Protein AF-A0A7V3NZN4-F1 (afdb_monomer)

Sequence (126 aa):
MALWDMIKKGAEEGLEALKEGVSVFMAEAEKQSKIIKKKVELAAVQNNVRRVFTRLGSIIYDLHGRGSQDIWSEEEVKNLINQIDGYKRRVREIEEEIEAIKKEEKGPAAPPSISSSEPPPPQNPG

Radius of gyration: 29.83 Å; Cα contacts (8 Å, |Δi|>4): 39; chains: 1; bounding box: 68×29×91 Å

Nearest PDB structures (foldseek):
  5xg2-assembly1_A  TM=4.882E-01  e=1.226E+00  Pyrococcus yayanosii CH1

Solvent-accessible surface area (backbone atoms only — not comparable to full-atom values): 7404 Å² total; per-residue (Å²): 120,70,70,64,55,52,54,51,50,54,53,52,52,51,50,50,54,48,53,52,53,50,51,54,51,50,53,53,52,53,50,51,50,54,46,50,54,48,51,54,50,43,52,53,47,53,52,49,42,53,53,45,52,53,50,47,50,51,50,54,51,53,40,53,76,72,64,56,89,60,67,76,75,37,64,67,52,47,51,44,52,52,50,43,53,51,42,53,51,51,47,51,52,48,51,50,52,47,50,48,68,63,57,76,59,87,62,82,80,80,78,78,80,81,75,78,83,75,78,79,79,84,82,76,84,129

Secondary structure (DSSP, 8-state):
-HHHHHHHHHHHHHHHHHHHHHHHHHHHHHHHHHHHHHHHHHHHHHHHHHHHHHHHHHHHHHHHHTT-S-TTT-HHHHHHHHHHHHHHHHHHHHHHHHHHHHHTT-SS---------PPPPP----

Structure (mmCIF, N/CA/C/O backbone):
data_AF-A0A7V3NZN4-F1
#
_entry.id   AF-A0A7V3NZN4-F1
#
loop_
_atom_site.group_PDB
_atom_site.id
_atom_site.type_symbol
_atom_site.label_atom_id
_atom_site.label_alt_id
_atom_site.label_comp_id
_atom_site.label_asym_id
_atom_site.label_entity_id
_atom_site.label_seq_id
_atom_site.pdbx_PDB_ins_code
_atom_site.Cartn_x
_atom_site.Cartn_y
_atom_site.Cartn_z
_atom_site.occupancy
_atom_site.B_iso_or_equiv
_atom_site.auth_seq_id
_atom_site.auth_comp_id
_atom_site.auth_asym_id
_atom_site.auth_atom_id
_atom_site.pdbx_PDB_model_num
ATOM 1 N N .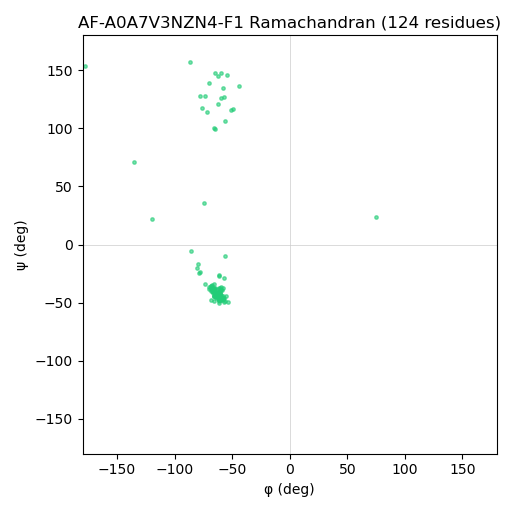 MET A 1 1 ? 41.372 -6.783 -49.112 1.00 60.03 1 MET A N 1
ATOM 2 C CA . MET A 1 1 ? 40.839 -7.537 -47.953 1.00 60.03 1 MET A CA 1
ATOM 3 C C . MET A 1 1 ? 39.995 -6.681 -46.996 1.00 60.03 1 MET A C 1
ATOM 5 O O . MET A 1 1 ? 39.161 -7.250 -46.319 1.00 60.03 1 MET A O 1
ATOM 9 N N . ALA A 1 2 ? 40.088 -5.342 -47.005 1.00 81.19 2 ALA A N 1
ATOM 10 C CA . ALA A 1 2 ? 39.430 -4.463 -46.023 1.00 81.19 2 ALA A CA 1
ATOM 11 C C . ALA A 1 2 ? 37.880 -4.495 -45.945 1.00 81.19 2 ALA A C 1
ATOM 13 O O . ALA A 1 2 ? 37.329 -4.223 -44.885 1.00 81.19 2 ALA A O 1
ATOM 14 N N . LEU A 1 3 ? 37.160 -4.832 -47.025 1.00 81.94 3 LEU A N 1
ATOM 15 C CA . LEU A 1 3 ? 35.685 -4.786 -47.037 1.00 81.94 3 LEU A CA 1
ATOM 16 C C . LEU A 1 3 ? 35.037 -5.874 -46.161 1.00 81.94 3 LEU A C 1
ATOM 18 O O . LEU A 1 3 ? 34.019 -5.630 -45.520 1.00 81.94 3 LEU A O 1
ATOM 22 N N . TRP A 1 4 ? 35.626 -7.072 -46.119 1.00 88.12 4 TRP A N 1
ATOM 23 C CA . TRP A 1 4 ? 35.078 -8.190 -45.344 1.00 88.12 4 TRP A CA 1
ATOM 24 C C . TRP A 1 4 ? 35.287 -8.005 -43.839 1.00 88.12 4 TRP A C 1
ATOM 26 O O . TRP A 1 4 ? 34.410 -8.338 -43.044 1.00 88.12 4 TRP A O 1
ATOM 36 N N . ASP A 1 5 ? 36.408 -7.394 -43.458 1.00 89.19 5 ASP A N 1
ATOM 37 C CA . ASP A 1 5 ? 36.705 -7.067 -42.063 1.00 89.19 5 ASP A CA 1
ATOM 38 C C . ASP A 1 5 ? 35.767 -5.974 -41.530 1.00 89.19 5 ASP A C 1
ATOM 40 O O . ASP A 1 5 ? 35.311 -6.059 -40.394 1.00 89.19 5 ASP A O 1
ATOM 44 N N . MET A 1 6 ? 35.389 -4.995 -42.364 1.00 83.00 6 MET A N 1
ATOM 45 C CA . MET A 1 6 ? 34.387 -3.982 -42.000 1.00 83.00 6 MET A CA 1
ATOM 46 C C . MET A 1 6 ? 32.997 -4.587 -41.764 1.00 83.00 6 MET A C 1
ATOM 48 O O . MET A 1 6 ? 32.317 -4.194 -40.819 1.00 83.00 6 MET A O 1
ATOM 52 N N . ILE A 1 7 ? 32.581 -5.560 -42.585 1.00 87.56 7 ILE A N 1
ATOM 53 C CA . ILE A 1 7 ? 31.290 -6.251 -42.419 1.00 87.56 7 ILE A CA 1
ATOM 54 C C . ILE A 1 7 ? 31.273 -7.072 -41.125 1.00 87.56 7 ILE A C 1
ATOM 56 O O . ILE A 1 7 ? 30.298 -7.009 -40.378 1.00 87.56 7 ILE A O 1
ATOM 60 N N . LYS A 1 8 ? 32.353 -7.808 -40.825 1.00 91.62 8 LYS A N 1
ATOM 61 C CA . LYS A 1 8 ? 32.474 -8.553 -39.561 1.00 91.62 8 LYS A CA 1
ATOM 62 C C . LYS A 1 8 ? 32.429 -7.629 -38.352 1.00 91.62 8 LYS A C 1
ATOM 64 O O . LYS A 1 8 ? 31.662 -7.884 -37.433 1.00 91.62 8 LYS A O 1
ATOM 69 N N . LYS A 1 9 ? 33.188 -6.534 -38.400 1.00 92.06 9 LYS A N 1
ATOM 70 C CA . LYS A 1 9 ? 33.232 -5.550 -37.320 1.00 92.06 9 LYS A CA 1
ATOM 71 C C . LYS A 1 9 ? 31.854 -4.932 -37.054 1.00 92.06 9 LYS A C 1
ATOM 73 O O . LYS A 1 9 ? 31.427 -4.887 -35.909 1.00 92.06 9 LYS A O 1
ATOM 78 N N . GLY A 1 10 ? 31.116 -4.551 -38.100 1.00 89.50 10 GLY A N 1
ATOM 79 C CA . GLY A 1 10 ? 29.755 -4.023 -37.946 1.00 89.50 10 GLY A CA 1
ATOM 80 C C . GLY A 1 10 ? 28.752 -5.049 -37.400 1.00 89.50 10 GLY A C 1
ATOM 81 O O . GLY A 1 10 ? 27.857 -4.691 -36.638 1.00 89.50 10 GLY A O 1
ATOM 82 N N . ALA A 1 11 ? 28.902 -6.332 -37.747 1.00 92.06 11 ALA A N 1
ATOM 83 C CA . ALA A 1 11 ? 28.071 -7.403 -37.196 1.00 92.06 11 ALA A CA 1
ATOM 84 C C . ALA A 1 11 ? 28.379 -7.685 -35.713 1.00 92.06 11 ALA A C 1
ATOM 86 O O . ALA A 1 11 ? 27.457 -7.939 -34.940 1.00 92.06 11 ALA A O 1
ATOM 87 N N . GLU A 1 12 ? 29.652 -7.623 -35.314 1.00 91.38 12 GLU A N 1
ATOM 88 C CA . GLU A 1 12 ? 30.085 -7.756 -33.917 1.00 91.38 12 GLU A CA 1
ATOM 89 C C . GLU A 1 12 ? 29.575 -6.587 -33.066 1.00 91.38 12 GLU A C 1
ATOM 91 O O . GLU A 1 12 ? 28.916 -6.820 -32.053 1.00 91.38 12 GLU A O 1
ATOM 96 N N . GLU A 1 13 ? 29.761 -5.349 -33.531 1.00 90.62 13 GLU A N 1
ATOM 97 C CA . GLU A 1 13 ? 29.253 -4.140 -32.868 1.00 90.62 13 GLU A CA 1
ATOM 98 C C . GLU A 1 13 ? 27.717 -4.152 -32.759 1.00 90.62 13 GLU A C 1
ATOM 100 O O . GLU A 1 13 ? 27.160 -3.835 -31.709 1.00 90.62 13 GLU A O 1
ATOM 105 N N . GLY A 1 14 ? 27.011 -4.582 -33.813 1.00 88.44 14 GLY A N 1
ATOM 106 C CA . GLY A 1 14 ? 25.551 -4.710 -33.795 1.00 88.44 14 GLY A CA 1
ATOM 107 C C . GLY A 1 14 ? 25.046 -5.789 -32.830 1.00 88.44 14 GLY A C 1
ATOM 108 O O . GLY A 1 14 ? 24.030 -5.596 -32.160 1.00 88.44 14 GLY A O 1
ATOM 109 N N . LEU A 1 15 ? 25.756 -6.917 -32.722 1.00 92.44 15 LEU A N 1
ATOM 110 C CA . LEU A 1 15 ? 25.438 -7.972 -31.759 1.00 92.44 15 LEU A CA 1
ATOM 111 C C . LEU A 1 15 ? 25.690 -7.512 -30.317 1.00 92.44 15 LEU A C 1
ATOM 113 O O . LEU A 1 15 ? 24.928 -7.873 -29.420 1.00 92.44 15 LEU A O 1
ATOM 117 N N . GLU A 1 16 ? 26.750 -6.744 -30.087 1.00 91.25 16 GLU A N 1
ATOM 118 C CA . GLU A 1 16 ? 27.092 -6.205 -28.772 1.00 91.25 16 GLU A CA 1
ATOM 119 C C . GLU A 1 16 ? 26.073 -5.154 -28.320 1.00 91.25 16 GLU A C 1
ATOM 121 O O . GLU A 1 16 ? 25.483 -5.306 -27.251 1.00 91.25 16 GLU A O 1
ATOM 126 N N . ALA A 1 17 ? 25.722 -4.204 -29.192 1.00 89.88 17 ALA A N 1
ATOM 127 C CA . ALA A 1 17 ? 24.659 -3.234 -28.933 1.00 89.88 17 ALA A CA 1
ATOM 128 C C . ALA A 1 17 ? 23.300 -3.906 -28.657 1.00 89.88 17 ALA A C 1
ATOM 130 O O . ALA A 1 17 ? 22.542 -3.471 -27.789 1.00 89.88 17 ALA A O 1
ATOM 131 N N . LEU A 1 18 ? 22.985 -5.003 -29.358 1.00 92.44 18 LEU A N 1
ATOM 132 C CA . LEU A 1 18 ? 21.775 -5.782 -29.090 1.00 92.44 18 LEU A CA 1
ATOM 133 C C . LEU A 1 18 ? 21.816 -6.440 -27.704 1.00 92.44 18 LEU A C 1
ATOM 135 O O . LEU A 1 18 ? 20.820 -6.402 -26.984 1.00 92.44 18 LEU A O 1
ATOM 139 N N . LYS A 1 19 ? 22.948 -7.042 -27.315 1.00 90.06 19 LYS A N 1
ATOM 140 C CA . LYS A 1 19 ? 23.115 -7.658 -25.987 1.00 90.06 19 LYS A CA 1
ATOM 141 C C . LYS A 1 19 ? 22.970 -6.628 -24.870 1.00 90.06 19 LYS A C 1
ATOM 143 O O . LYS A 1 19 ? 22.292 -6.910 -23.883 1.00 90.06 19 LYS A O 1
ATOM 148 N N . GLU A 1 20 ? 23.560 -5.450 -25.040 1.00 86.94 20 GLU A N 1
ATOM 149 C CA . GLU A 1 20 ? 23.412 -4.327 -24.111 1.00 86.94 20 GLU A CA 1
ATOM 150 C C . GLU A 1 20 ? 21.962 -3.832 -24.046 1.00 86.94 20 GLU A C 1
ATOM 152 O O . GLU A 1 20 ? 21.408 -3.654 -22.965 1.00 86.94 20 GLU A O 1
ATOM 157 N N . GLY A 1 21 ? 21.288 -3.687 -25.190 1.00 86.75 21 GLY A N 1
ATOM 158 C CA . GLY A 1 21 ? 19.875 -3.303 -25.219 1.00 86.75 21 GLY A CA 1
ATOM 159 C C . GLY A 1 21 ? 18.971 -4.310 -24.499 1.00 86.75 21 GLY A C 1
ATOM 160 O O . GLY A 1 21 ? 18.068 -3.923 -23.754 1.00 86.75 21 GLY A O 1
ATOM 161 N N . VAL A 1 22 ? 19.235 -5.610 -24.668 1.00 89.75 22 VAL A N 1
ATOM 162 C CA . VAL A 1 22 ? 18.501 -6.680 -23.977 1.00 89.75 22 VAL A CA 1
ATOM 163 C C . VAL A 1 22 ? 18.757 -6.651 -22.470 1.00 89.75 22 VAL A C 1
ATOM 165 O O . VAL A 1 22 ? 17.809 -6.821 -21.703 1.00 89.75 22 VAL A O 1
ATOM 168 N N . SER A 1 23 ? 19.995 -6.417 -22.023 1.00 84.56 23 SER A N 1
ATOM 169 C CA . SER A 1 23 ? 20.311 -6.371 -20.589 1.00 84.56 23 SER A CA 1
ATOM 170 C C . SER A 1 23 ? 19.650 -5.178 -19.895 1.00 84.56 23 SER A C 1
ATOM 172 O O . SER A 1 23 ? 19.050 -5.352 -18.833 1.00 84.56 23 SER A O 1
ATOM 174 N N . VAL A 1 24 ? 19.659 -4.000 -20.527 1.00 86.81 24 VAL A N 1
ATOM 175 C CA . VAL A 1 24 ? 18.951 -2.805 -20.040 1.00 86.81 24 VAL A CA 1
ATOM 176 C C . VAL A 1 24 ? 17.445 -3.057 -19.962 1.00 86.81 24 VAL A C 1
ATOM 178 O O . VAL A 1 24 ? 16.820 -2.764 -18.943 1.00 86.81 24 VAL A O 1
ATOM 181 N N . PHE A 1 25 ? 16.853 -3.662 -20.997 1.00 88.94 25 PHE A N 1
ATOM 182 C CA . PHE A 1 25 ? 15.431 -4.011 -20.984 1.00 88.94 25 PHE A CA 1
ATOM 183 C C . PHE A 1 25 ? 15.080 -4.990 -19.855 1.00 88.94 25 PHE A C 1
ATOM 185 O O . PHE A 1 25 ? 14.073 -4.808 -19.171 1.00 88.94 25 PHE A O 1
ATOM 192 N N . MET A 1 26 ? 15.900 -6.024 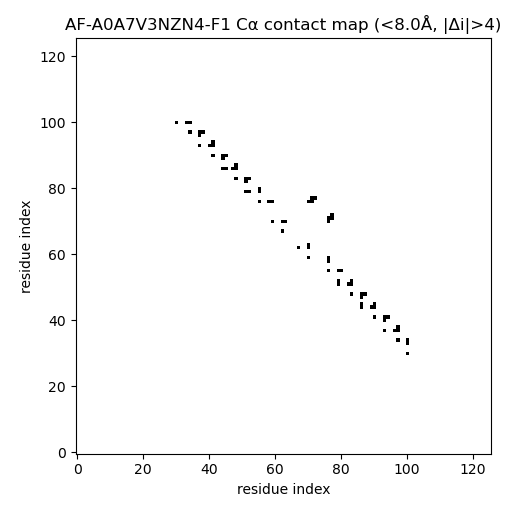-19.640 1.00 88.38 26 MET A N 1
ATOM 193 C CA . MET A 1 26 ? 15.687 -6.981 -18.550 1.00 88.38 26 MET A CA 1
ATOM 194 C C . MET A 1 26 ? 15.770 -6.308 -17.176 1.00 88.38 26 MET A C 1
ATOM 196 O O . MET A 1 26 ? 14.928 -6.590 -16.323 1.00 88.38 26 MET A O 1
ATOM 200 N N . ALA A 1 27 ? 16.730 -5.401 -16.976 1.00 85.62 27 ALA A N 1
ATOM 201 C CA . ALA A 1 27 ? 16.869 -4.645 -15.733 1.00 85.62 27 ALA A CA 1
ATOM 202 C C . ALA A 1 27 ? 15.631 -3.770 -15.456 1.00 85.62 27 ALA A C 1
ATOM 204 O O . ALA A 1 27 ? 15.060 -3.832 -14.362 1.00 85.62 27 ALA A O 1
ATOM 205 N N . GLU A 1 28 ? 15.146 -3.039 -16.465 1.00 87.81 28 GLU A N 1
ATOM 206 C CA . GLU A 1 28 ? 13.925 -2.230 -16.350 1.00 87.81 28 GLU A CA 1
ATOM 207 C C . GLU A 1 28 ? 12.692 -3.111 -16.083 1.00 87.81 28 GLU A C 1
ATOM 209 O O . GLU A 1 28 ? 11.866 -2.804 -15.221 1.00 87.81 28 GLU A O 1
ATOM 214 N N . ALA A 1 29 ? 12.571 -4.257 -16.759 1.00 89.31 29 ALA A N 1
ATOM 215 C CA . ALA A 1 29 ? 11.472 -5.195 -16.537 1.00 89.31 29 ALA A CA 1
ATOM 216 C C . ALA A 1 29 ? 11.477 -5.770 -15.108 1.00 89.31 29 ALA A C 1
ATOM 218 O O . ALA A 1 29 ? 10.421 -5.871 -14.472 1.00 89.31 29 ALA A O 1
ATOM 219 N N . GLU A 1 30 ? 12.650 -6.117 -14.569 1.00 88.56 30 GLU A N 1
ATOM 220 C CA . GLU A 1 30 ? 12.789 -6.576 -13.185 1.00 88.56 30 GLU A CA 1
ATOM 221 C C . GLU A 1 30 ? 12.371 -5.481 -12.193 1.00 88.56 30 GLU A C 1
ATOM 223 O O . GLU A 1 30 ? 11.623 -5.741 -11.242 1.00 88.56 30 GLU A O 1
ATOM 228 N N . LYS A 1 31 ? 12.785 -4.235 -12.441 1.00 88.56 31 LYS A N 1
ATOM 229 C CA . LYS A 1 31 ? 12.400 -3.071 -11.639 1.00 88.56 31 LYS A CA 1
ATOM 230 C C . LYS A 1 31 ? 10.892 -2.837 -11.662 1.00 88.56 31 LYS A C 1
ATOM 232 O O . LYS A 1 31 ? 10.266 -2.744 -10.601 1.00 88.56 31 LYS A O 1
ATOM 237 N N . GLN A 1 32 ? 10.282 -2.805 -12.845 1.00 90.44 32 GLN A N 1
ATOM 238 C CA . GLN A 1 32 ? 8.831 -2.667 -12.984 1.00 90.44 32 GLN A CA 1
ATOM 239 C C . GLN A 1 32 ? 8.094 -3.808 -12.276 1.00 90.44 32 GLN A C 1
ATOM 241 O O . GLN A 1 32 ? 7.102 -3.567 -11.586 1.00 90.44 32 GLN A O 1
ATOM 246 N N . SER A 1 33 ? 8.616 -5.037 -12.344 1.00 93.81 33 SER A N 1
ATOM 247 C CA . SER A 1 33 ? 8.076 -6.176 -11.595 1.00 93.81 33 SER A CA 1
ATOM 248 C C . SER A 1 33 ? 8.083 -5.928 -10.081 1.00 93.81 33 SER A C 1
ATOM 250 O O . SER A 1 33 ? 7.064 -6.140 -9.416 1.00 93.81 33 SER A O 1
ATOM 252 N N . LYS A 1 34 ? 9.195 -5.426 -9.520 1.00 94.25 34 LYS A N 1
ATOM 253 C CA . LYS A 1 34 ? 9.301 -5.068 -8.091 1.00 94.25 34 LYS A CA 1
ATOM 254 C C . LYS A 1 34 ? 8.288 -3.985 -7.705 1.00 94.25 34 LYS A C 1
ATOM 256 O O . LYS A 1 34 ? 7.582 -4.142 -6.708 1.00 94.25 34 LYS A O 1
ATOM 261 N N . ILE A 1 35 ? 8.146 -2.938 -8.522 1.00 94.31 35 ILE A N 1
ATOM 262 C CA . ILE A 1 35 ? 7.169 -1.859 -8.295 1.00 94.31 35 ILE A CA 1
ATOM 263 C C . ILE A 1 35 ? 5.736 -2.401 -8.321 1.00 94.31 35 ILE A C 1
ATOM 265 O O . ILE A 1 35 ? 4.937 -2.062 -7.449 1.00 94.31 35 ILE A O 1
ATOM 269 N N . ILE A 1 36 ? 5.390 -3.250 -9.291 1.00 96.06 36 ILE A N 1
ATOM 270 C CA . ILE A 1 36 ? 4.048 -3.838 -9.396 1.00 96.06 36 ILE A CA 1
ATOM 271 C C . ILE A 1 36 ? 3.737 -4.690 -8.165 1.00 96.06 36 ILE A C 1
ATOM 273 O O . ILE A 1 36 ? 2.671 -4.523 -7.573 1.00 96.06 36 ILE A O 1
ATOM 277 N N . LYS A 1 37 ? 4.672 -5.542 -7.724 1.00 96.00 37 LYS A N 1
ATOM 278 C CA . LYS A 1 37 ? 4.510 -6.334 -6.493 1.00 96.00 37 LYS A CA 1
ATOM 279 C C . LYS A 1 37 ? 4.215 -5.438 -5.288 1.00 96.00 37 LYS A C 1
ATOM 281 O O . LYS A 1 37 ? 3.282 -5.715 -4.538 1.00 96.00 37 LYS A O 1
ATOM 286 N N . LYS A 1 38 ? 4.940 -4.324 -5.148 1.00 96.44 38 LYS A N 1
ATOM 287 C CA . LYS A 1 38 ? 4.717 -3.347 -4.073 1.00 96.44 38 LYS A CA 1
ATOM 288 C C . LYS A 1 38 ? 3.385 -2.611 -4.195 1.00 96.44 38 LYS A C 1
ATOM 290 O O . LYS A 1 38 ? 2.709 -2.411 -3.194 1.00 96.44 38 LYS A O 1
ATOM 295 N N . LYS A 1 39 ? 2.937 -2.277 -5.407 1.00 95.38 39 LYS A N 1
ATOM 296 C CA . LYS A 1 39 ? 1.600 -1.701 -5.634 1.00 95.38 39 LYS A CA 1
ATOM 297 C C . LYS A 1 39 ? 0.472 -2.670 -5.277 1.00 95.38 39 LYS A C 1
ATOM 299 O O . LYS A 1 39 ? -0.546 -2.242 -4.742 1.00 95.38 39 LYS A O 1
ATOM 304 N N . VAL A 1 40 ? 0.646 -3.962 -5.555 1.00 97.62 40 VAL A N 1
ATOM 305 C CA . VAL A 1 40 ? -0.311 -4.998 -5.137 1.00 97.62 40 VAL A CA 1
ATOM 306 C C . VAL A 1 40 ? -0.353 -5.097 -3.612 1.00 97.62 40 VAL A C 1
ATOM 308 O O . VAL A 1 40 ? -1.439 -5.112 -3.032 1.00 97.62 40 VAL A O 1
ATOM 311 N N . GLU A 1 41 ? 0.809 -5.095 -2.955 1.00 96.38 41 GLU A N 1
ATOM 312 C CA . GLU A 1 41 ? 0.909 -5.057 -1.492 1.00 96.38 41 GLU A CA 1
ATOM 313 C C . GLU A 1 41 ? 0.199 -3.821 -0.912 1.00 96.38 41 GLU A C 1
ATOM 315 O O . GLU A 1 41 ? -0.636 -3.943 -0.014 1.00 96.38 41 GLU A O 1
ATOM 320 N N . LEU A 1 42 ? 0.450 -2.641 -1.487 1.00 97.06 42 LEU A N 1
ATOM 321 C CA . LEU A 1 42 ? -0.198 -1.384 -1.114 1.00 97.06 42 LEU A CA 1
ATOM 322 C C . LEU A 1 42 ? -1.725 -1.481 -1.213 1.00 97.06 42 LEU A C 1
ATOM 324 O O . LEU A 1 42 ? -2.428 -1.130 -0.264 1.00 97.06 42 LEU A O 1
ATOM 328 N N . ALA A 1 43 ? -2.245 -1.998 -2.329 1.00 95.81 43 ALA A N 1
ATOM 329 C CA . ALA A 1 43 ? -3.681 -2.173 -2.530 1.00 95.81 43 ALA A CA 1
ATOM 330 C C . ALA A 1 43 ? -4.298 -3.120 -1.485 1.00 95.81 43 ALA A C 1
ATOM 332 O O . ALA A 1 43 ? -5.387 -2.856 -0.967 1.00 95.81 43 ALA A O 1
ATOM 333 N N . ALA A 1 44 ? -3.592 -4.196 -1.122 1.00 97.31 44 ALA A N 1
ATOM 334 C CA . ALA A 1 44 ? -4.036 -5.117 -0.081 1.00 97.31 44 ALA A CA 1
ATOM 335 C C . ALA A 1 44 ? -4.118 -4.430 1.294 1.00 97.31 44 ALA A C 1
ATOM 337 O O . ALA A 1 44 ? -5.132 -4.559 1.987 1.00 97.31 44 ALA A O 1
ATOM 338 N N . VAL A 1 45 ? -3.099 -3.648 1.672 1.00 95.88 45 VAL A N 1
ATOM 339 C CA . VAL A 1 45 ? -3.092 -2.889 2.935 1.00 95.88 45 VAL A CA 1
ATOM 340 C C . VAL A 1 45 ? -4.193 -1.827 2.943 1.00 95.88 45 VAL A C 1
ATOM 342 O O . VAL A 1 45 ? -4.940 -1.730 3.915 1.00 95.88 45 VAL A O 1
ATOM 345 N N . GLN A 1 46 ? -4.375 -1.081 1.853 1.00 93.69 46 GLN A N 1
ATOM 346 C CA . GLN A 1 46 ? -5.455 -0.096 1.728 1.00 93.69 46 GLN A CA 1
ATOM 347 C C . GLN A 1 46 ? -6.845 -0.737 1.850 1.00 93.69 46 GLN A C 1
ATOM 349 O O . GLN A 1 46 ? -7.745 -0.171 2.477 1.00 93.69 46 GLN A O 1
ATOM 354 N N . ASN A 1 47 ? -7.031 -1.944 1.310 1.00 96.00 47 ASN A N 1
ATOM 355 C CA . ASN A 1 47 ? -8.276 -2.685 1.486 1.00 96.00 47 ASN A CA 1
ATOM 356 C C . ASN A 1 47 ? -8.485 -3.129 2.946 1.00 96.00 47 ASN A C 1
ATOM 358 O O . ASN A 1 47 ? -9.612 -3.122 3.442 1.00 96.00 47 ASN A O 1
ATOM 362 N N . ASN A 1 48 ? -7.414 -3.476 3.665 1.00 94.88 48 ASN A N 1
ATOM 363 C CA . ASN A 1 48 ? -7.489 -3.762 5.101 1.00 94.88 48 ASN A CA 1
ATOM 364 C C . ASN A 1 48 ? -7.889 -2.522 5.905 1.00 94.88 48 ASN A C 1
ATOM 366 O O . ASN A 1 48 ? -8.799 -2.615 6.725 1.00 94.88 48 ASN A O 1
ATOM 370 N N . VAL A 1 49 ? -7.306 -1.354 5.609 1.00 94.25 49 VAL A N 1
ATOM 371 C CA . VAL A 1 49 ? -7.708 -0.071 6.215 1.00 94.25 49 VAL A CA 1
ATOM 372 C C . VAL A 1 49 ? -9.208 0.158 6.040 1.00 94.25 49 VAL A C 1
ATOM 374 O O . VAL A 1 49 ? -9.909 0.417 7.016 1.00 94.25 49 VAL A O 1
ATOM 377 N N . ARG A 1 50 ? -9.719 0.000 4.811 1.00 94.06 50 ARG A N 1
ATOM 378 C CA . ARG A 1 50 ? -11.150 0.158 4.513 1.00 94.06 50 ARG A CA 1
ATOM 379 C C . ARG A 1 50 ? -12.011 -0.793 5.347 1.00 94.06 50 ARG A C 1
ATOM 381 O O . ARG A 1 50 ? -12.976 -0.344 5.955 1.00 94.06 50 ARG A O 1
ATOM 388 N N . ARG A 1 51 ? -11.642 -2.077 5.423 1.00 96.62 51 ARG A N 1
ATOM 389 C CA . ARG A 1 51 ? -12.364 -3.081 6.225 1.00 96.62 51 ARG A CA 1
ATOM 390 C C . ARG A 1 51 ? -12.392 -2.733 7.713 1.00 96.62 51 ARG A C 1
ATOM 392 O O . ARG A 1 51 ? -13.450 -2.833 8.331 1.00 96.62 51 ARG A O 1
ATOM 399 N N . VAL A 1 52 ? -11.265 -2.302 8.280 1.00 96.19 52 VAL A N 1
ATOM 400 C CA . VAL A 1 52 ? -11.195 -1.919 9.698 1.00 96.19 52 VAL A CA 1
ATOM 401 C C . VAL A 1 52 ? -12.014 -0.660 9.973 1.00 96.19 52 VAL A C 1
ATOM 403 O O . VAL A 1 52 ? -12.739 -0.633 10.961 1.00 96.19 52 VAL A O 1
ATOM 406 N N . PHE A 1 53 ? -11.999 0.338 9.082 1.00 96.19 53 PHE A N 1
ATOM 407 C CA . PHE A 1 53 ? -12.875 1.508 9.209 1.00 96.19 53 PHE A CA 1
ATOM 408 C C . PHE A 1 53 ? -14.360 1.145 9.155 1.00 96.19 53 PHE A C 1
ATOM 410 O O . PHE A 1 53 ? -15.133 1.652 9.964 1.00 96.19 53 PHE A O 1
ATOM 417 N N . THR A 1 54 ? -14.767 0.255 8.243 1.00 97.38 54 THR A N 1
ATOM 418 C CA . THR A 1 54 ? -16.154 -0.229 8.189 1.00 97.38 54 THR A CA 1
ATOM 419 C C . THR A 1 54 ? -16.547 -0.914 9.496 1.00 97.38 54 THR A C 1
ATOM 421 O O . THR A 1 54 ? -17.612 -0.625 10.039 1.00 97.38 54 THR A O 1
ATOM 424 N N . ARG A 1 55 ? -15.676 -1.773 10.040 1.00 96.19 55 ARG A N 1
ATOM 425 C CA . ARG A 1 55 ? -15.922 -2.447 11.321 1.00 96.19 55 ARG A CA 1
ATOM 426 C C . ARG A 1 55 ? -16.002 -1.457 12.483 1.00 96.19 55 ARG A C 1
ATOM 428 O O . ARG A 1 55 ? -16.937 -1.534 13.271 1.00 96.19 55 ARG A O 1
ATOM 435 N N . LEU A 1 56 ? -15.067 -0.512 12.558 1.00 96.75 56 LEU A N 1
ATOM 436 C CA . LEU A 1 56 ? -15.055 0.540 13.574 1.00 96.75 56 LEU A CA 1
ATOM 437 C C . LEU A 1 56 ? -16.347 1.363 13.534 1.00 96.75 56 LEU A C 1
ATOM 439 O O . LEU A 1 56 ? -16.967 1.568 14.571 1.00 96.75 56 LEU A O 1
ATOM 443 N N . GLY A 1 57 ? -16.784 1.779 12.343 1.00 95.19 57 GLY A N 1
ATOM 444 C CA . GLY A 1 57 ? -18.040 2.508 12.168 1.00 95.19 57 GLY A CA 1
ATOM 445 C C . GLY A 1 57 ? -19.260 1.710 12.634 1.00 95.19 57 GLY A C 1
ATOM 446 O O . GLY A 1 57 ? -20.105 2.263 13.331 1.00 95.19 57 GLY A O 1
ATOM 447 N N . SER A 1 58 ? -19.320 0.411 12.314 1.00 96.12 58 SER A N 1
ATOM 448 C CA . SER A 1 58 ? -20.389 -0.484 12.784 1.00 96.12 58 SER A CA 1
ATOM 449 C C . SER A 1 58 ? -20.434 -0.557 14.310 1.00 96.12 58 SER A C 1
ATOM 451 O O . SER A 1 58 ? -21.492 -0.386 14.900 1.00 96.12 58 SER A O 1
ATOM 453 N N . ILE A 1 59 ? -19.282 -0.753 14.954 1.00 95.31 59 ILE A N 1
ATOM 454 C CA . ILE A 1 59 ? -19.199 -0.879 16.415 1.00 95.31 59 ILE A CA 1
ATOM 455 C C . ILE A 1 59 ? -19.574 0.430 17.104 1.00 95.31 59 ILE A C 1
ATOM 457 O O . ILE A 1 59 ? -20.350 0.420 18.054 1.00 95.31 59 ILE A O 1
ATOM 461 N N . ILE A 1 60 ? -19.072 1.566 16.612 1.00 94.62 60 ILE A N 1
ATOM 462 C CA . ILE A 1 60 ? -19.433 2.881 17.154 1.00 94.62 60 ILE A CA 1
ATOM 463 C C . ILE A 1 60 ? -20.943 3.115 17.027 1.00 94.62 60 ILE A C 1
ATOM 465 O O . ILE A 1 60 ? -21.567 3.590 17.975 1.00 94.62 60 ILE A O 1
ATOM 469 N N . TYR A 1 61 ? -21.536 2.768 15.882 1.00 94.56 61 TYR A N 1
ATOM 470 C CA . TYR A 1 61 ? -22.975 2.904 15.665 1.00 94.56 61 TYR A CA 1
ATOM 471 C C . TYR A 1 61 ? -23.789 2.019 16.622 1.00 94.56 61 TYR A C 1
ATOM 473 O O . TYR A 1 61 ? -24.736 2.502 17.246 1.00 94.56 61 TYR A O 1
ATOM 481 N N . ASP A 1 62 ? -23.384 0.761 16.805 1.00 93.62 62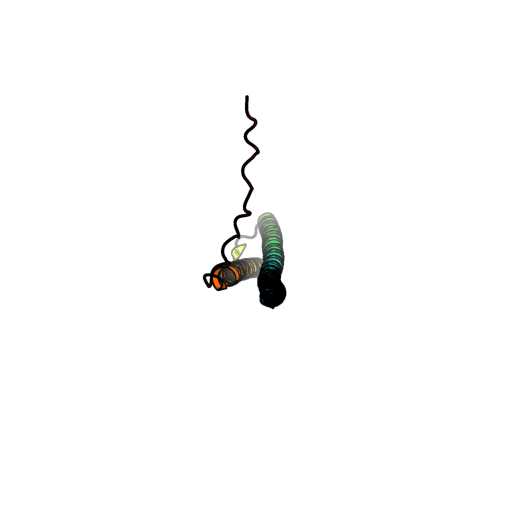 ASP A N 1
ATOM 482 C CA . ASP A 1 62 ? -24.042 -0.177 17.719 1.00 93.62 62 ASP A CA 1
ATOM 483 C C . ASP A 1 62 ? -23.943 0.280 19.182 1.00 93.62 62 ASP A C 1
ATOM 485 O O . ASP A 1 62 ? -24.932 0.234 19.917 1.00 93.62 62 ASP A O 1
ATOM 489 N N . LEU A 1 63 ? -22.768 0.751 19.613 1.00 92.44 63 LEU A N 1
ATOM 490 C CA . LEU A 1 63 ? -22.547 1.272 20.965 1.00 92.44 63 LEU A CA 1
ATOM 491 C C . LEU A 1 63 ? -23.358 2.546 21.220 1.00 92.44 63 LEU A C 1
ATOM 493 O O . LEU A 1 63 ? -23.961 2.692 22.284 1.00 92.44 63 LEU A O 1
ATOM 497 N N . HIS A 1 64 ? -23.432 3.436 20.228 1.00 90.19 64 HIS A N 1
ATOM 498 C CA . HIS A 1 64 ? -24.286 4.618 20.292 1.00 90.19 64 HIS A CA 1
ATOM 499 C C . HIS A 1 64 ? -25.765 4.231 20.445 1.00 90.19 64 HIS A C 1
ATOM 501 O O . HIS A 1 64 ? -26.455 4.771 21.307 1.00 90.19 64 HIS A O 1
ATOM 507 N N . GLY A 1 65 ? -26.250 3.251 19.671 1.00 91.62 65 GLY A N 1
ATOM 508 C CA . GLY A 1 65 ? -27.626 2.748 19.772 1.00 91.62 65 GLY A CA 1
ATOM 509 C C . GLY A 1 65 ? -27.970 2.131 21.134 1.00 91.62 65 GLY A C 1
ATOM 510 O O . GLY A 1 65 ? -29.126 2.161 21.547 1.00 91.62 65 GLY A O 1
ATOM 511 N N . ARG A 1 66 ? -26.971 1.612 21.858 1.00 91.50 66 ARG A N 1
ATOM 512 C CA . ARG A 1 66 ? -27.119 1.060 23.218 1.00 91.50 66 ARG A CA 1
ATOM 513 C C . ARG A 1 66 ? -27.023 2.114 24.325 1.00 91.50 66 ARG A C 1
ATOM 515 O O . ARG A 1 66 ? -27.230 1.777 25.487 1.00 91.50 66 ARG A O 1
ATOM 522 N N . GLY A 1 67 ? -26.719 3.367 23.985 1.00 87.94 67 GLY A N 1
ATOM 523 C CA . GLY A 1 67 ? -26.559 4.450 24.954 1.00 87.94 67 GLY A CA 1
ATOM 524 C C . GLY A 1 67 ? -25.245 4.397 25.739 1.00 87.94 67 GLY A C 1
ATOM 525 O O . GLY A 1 67 ? -25.186 4.938 26.843 1.00 87.94 67 GLY A O 1
ATOM 526 N N . SER A 1 68 ? -24.196 3.756 25.205 1.00 84.81 68 SER A N 1
ATOM 527 C CA . SER A 1 68 ? -22.876 3.748 25.851 1.00 84.81 68 SER A CA 1
ATOM 528 C C . SER A 1 68 ? -22.342 5.173 26.008 1.00 84.81 68 SER A C 1
ATOM 530 O O . SER A 1 68 ? -22.237 5.916 25.034 1.00 84.81 68 SER A O 1
ATOM 532 N N . GLN A 1 69 ? -21.969 5.545 27.236 1.00 80.62 69 GLN A N 1
ATOM 533 C CA . GLN A 1 69 ? -21.462 6.889 27.539 1.00 80.62 69 GLN A CA 1
ATOM 534 C C . GLN A 1 69 ? -19.993 7.092 27.147 1.00 80.62 69 GLN A C 1
ATOM 536 O O . GLN A 1 69 ? -19.598 8.227 26.894 1.00 80.62 69 GLN A O 1
ATOM 541 N N . ASP A 1 70 ? -19.193 6.022 27.068 1.00 88.06 70 ASP A N 1
ATOM 542 C CA . ASP A 1 70 ? -17.757 6.119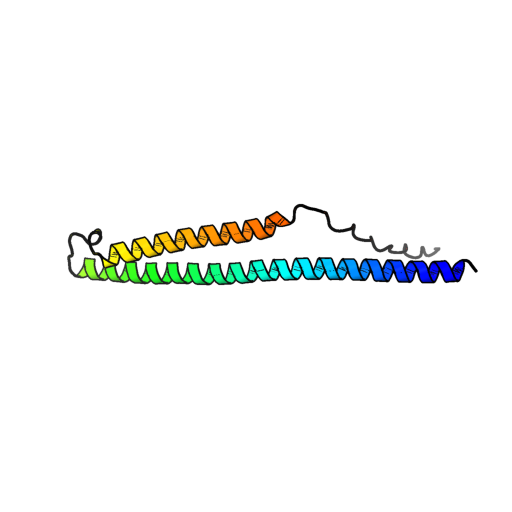 26.786 1.00 88.06 70 ASP A CA 1
ATOM 543 C C . ASP A 1 70 ? -17.285 5.086 25.749 1.00 88.06 70 ASP A C 1
ATOM 545 O O . ASP A 1 70 ? -16.581 4.125 26.037 1.00 88.06 70 ASP A O 1
ATOM 549 N N . ILE A 1 71 ? -17.685 5.313 24.498 1.00 90.75 71 ILE A N 1
ATOM 550 C CA . ILE A 1 71 ? -17.344 4.474 23.334 1.00 90.75 71 ILE A CA 1
ATOM 551 C C . ILE A 1 71 ? -15.823 4.347 23.138 1.00 90.75 71 ILE A C 1
ATOM 553 O O . ILE A 1 71 ? -15.337 3.350 22.609 1.00 90.75 71 ILE A O 1
ATOM 557 N N . TRP A 1 72 ? -15.052 5.354 23.550 1.00 89.94 72 TRP A N 1
ATOM 558 C CA . TRP A 1 72 ? -13.610 5.410 23.314 1.00 89.94 72 TRP A CA 1
ATOM 559 C C . TRP A 1 72 ? -12.804 4.580 24.310 1.00 89.94 72 TRP A C 1
ATOM 561 O O . TRP A 1 72 ? -11.652 4.241 24.021 1.00 89.94 72 TRP A O 1
ATOM 571 N N . SER A 1 73 ? -13.369 4.248 25.476 1.00 90.75 73 SER A N 1
ATOM 572 C CA . SER A 1 73 ? -12.697 3.368 26.431 1.00 90.75 73 SER A CA 1
ATOM 573 C C . SER A 1 73 ? -12.820 1.888 26.078 1.00 90.75 73 SER A C 1
ATOM 575 O O . SER A 1 73 ? -11.972 1.116 26.540 1.00 90.75 73 SER A O 1
ATOM 577 N N . GLU A 1 74 ? -13.763 1.529 25.203 1.00 92.69 74 GLU A N 1
ATOM 578 C CA . GLU A 1 74 ? -13.974 0.167 24.717 1.00 92.69 74 GLU A CA 1
ATOM 579 C C . GLU A 1 74 ? -12.707 -0.406 24.075 1.00 92.69 74 GLU A C 1
ATOM 581 O O . GLU A 1 74 ? -12.092 0.179 23.174 1.00 92.69 74 GLU A O 1
ATOM 586 N N . GLU A 1 75 ? -12.306 -1.586 24.544 1.00 93.56 75 GLU A N 1
ATOM 587 C CA . GLU A 1 75 ? -11.064 -2.232 24.120 1.00 93.56 75 GLU A CA 1
ATOM 588 C C . GLU A 1 75 ? -11.075 -2.559 22.622 1.00 93.56 75 GLU A C 1
ATOM 590 O O . GLU A 1 75 ? -10.073 -2.358 21.931 1.00 93.56 75 GLU A O 1
ATOM 595 N N . GLU A 1 76 ? -12.224 -2.985 22.088 1.00 93.25 76 GLU A N 1
ATOM 596 C CA . GLU A 1 76 ? -12.363 -3.273 20.661 1.00 93.25 76 GLU A CA 1
ATOM 597 C C . GLU A 1 76 ? -12.165 -2.009 19.809 1.00 93.25 76 GLU A C 1
ATOM 599 O O . GLU A 1 76 ? -11.441 -2.047 18.813 1.00 93.25 76 GLU A O 1
ATOM 604 N N . VAL A 1 77 ? -12.723 -0.869 20.232 1.00 95.19 77 VAL A N 1
ATOM 605 C CA . VAL A 1 77 ? -12.554 0.426 19.552 1.00 95.19 77 VAL A CA 1
ATOM 606 C C . VAL A 1 77 ? -11.082 0.837 19.547 1.00 95.19 77 VAL A C 1
ATOM 608 O O . VAL A 1 77 ? -10.530 1.140 18.485 1.00 95.19 77 VAL A O 1
ATOM 611 N N . LYS A 1 78 ? -10.407 0.766 20.701 1.00 96.25 78 LYS A N 1
ATOM 612 C CA . LYS A 1 78 ? -8.965 1.052 20.815 1.00 96.25 78 LYS A CA 1
ATOM 613 C C . LYS A 1 78 ? -8.126 0.149 19.914 1.00 96.25 78 LYS A C 1
ATOM 615 O O . LYS A 1 78 ? -7.226 0.626 19.225 1.00 96.25 78 LYS A O 1
ATOM 620 N N . ASN A 1 79 ? -8.427 -1.148 19.883 1.00 96.75 79 ASN A N 1
ATOM 621 C CA . ASN A 1 79 ? -7.706 -2.104 19.050 1.00 96.75 79 ASN A CA 1
ATOM 622 C C . ASN A 1 79 ? -7.869 -1.796 17.551 1.00 96.75 79 ASN A C 1
ATOM 624 O O . ASN A 1 79 ? -6.893 -1.822 16.803 1.00 96.75 79 ASN A O 1
ATOM 628 N N . LEU A 1 80 ? -9.079 -1.450 17.103 1.00 96.44 80 LEU A N 1
ATOM 629 C CA . LEU A 1 80 ? -9.327 -1.086 15.704 1.00 96.44 80 LEU A CA 1
ATOM 630 C C . LEU A 1 80 ? -8.605 0.209 15.312 1.00 96.44 80 LEU A C 1
ATOM 632 O O . LEU A 1 80 ? -8.044 0.282 14.220 1.00 96.44 80 LEU A O 1
ATOM 636 N N . ILE A 1 81 ? -8.554 1.200 16.207 1.00 95.88 81 ILE A N 1
ATOM 637 C CA . ILE A 1 81 ? -7.772 2.428 15.998 1.00 95.88 81 ILE A CA 1
ATOM 638 C C . ILE A 1 81 ? -6.280 2.094 15.859 1.00 95.88 81 ILE A C 1
ATOM 640 O O . ILE A 1 81 ? -5.649 2.495 14.880 1.00 95.88 81 ILE A O 1
ATOM 644 N N . ASN A 1 82 ? -5.732 1.277 16.763 1.00 96.88 82 ASN A N 1
ATOM 645 C CA . ASN A 1 82 ? -4.332 0.848 16.698 1.00 96.88 82 ASN A CA 1
ATOM 646 C C . ASN A 1 82 ? -4.010 0.098 15.395 1.00 96.88 82 ASN A C 1
ATOM 648 O O . ASN A 1 82 ? -2.947 0.308 14.803 1.00 96.88 82 ASN A O 1
ATOM 652 N N . GLN A 1 83 ? -4.927 -0.747 14.915 1.00 96.81 83 GLN A N 1
ATOM 653 C CA . GLN A 1 83 ? -4.792 -1.425 13.623 1.00 96.81 83 GLN A CA 1
ATOM 654 C C . GLN A 1 83 ? -4.792 -0.435 12.453 1.00 96.81 83 GLN A C 1
ATOM 656 O O . GLN A 1 83 ? -3.947 -0.547 11.565 1.00 96.81 83 GLN A O 1
ATOM 661 N N . ILE A 1 84 ? -5.692 0.556 12.453 1.00 95.50 84 ILE A N 1
ATOM 662 C CA . ILE A 1 84 ? -5.723 1.618 11.433 1.00 95.50 84 ILE A CA 1
ATOM 663 C C . ILE A 1 84 ? -4.388 2.361 11.397 1.00 95.50 84 ILE A C 1
ATOM 665 O O . ILE A 1 84 ? -3.838 2.573 10.316 1.00 95.50 84 ILE A O 1
ATOM 669 N N . ASP A 1 85 ? -3.844 2.730 12.554 1.00 96.06 85 ASP A N 1
ATOM 670 C CA . ASP A 1 85 ? -2.573 3.449 12.631 1.00 96.06 85 ASP A CA 1
ATOM 671 C C . ASP A 1 85 ? -1.392 2.584 12.182 1.00 96.06 85 ASP A C 1
ATOM 673 O O . ASP A 1 85 ? -0.508 3.064 11.467 1.00 96.06 85 ASP A O 1
ATOM 677 N N . GLY A 1 86 ? -1.403 1.293 12.525 1.00 97.19 86 GLY A N 1
ATOM 678 C CA . GLY A 1 86 ? -0.444 0.316 12.015 1.00 97.19 86 GLY A CA 1
ATOM 679 C C . GLY A 1 86 ? -0.482 0.211 10.490 1.00 97.19 86 GLY A C 1
ATOM 680 O O . GLY A 1 86 ? 0.554 0.320 9.834 1.00 97.19 86 GLY A O 1
ATOM 681 N N . TYR A 1 87 ? -1.671 0.088 9.900 1.00 96.69 87 TYR A N 1
ATOM 682 C CA . TYR A 1 87 ? -1.808 0.033 8.448 1.00 96.69 87 TYR A CA 1
ATOM 683 C C . TYR A 1 87 ? -1.438 1.349 7.760 1.00 96.69 87 TYR A C 1
ATOM 685 O O . TYR A 1 87 ? -0.818 1.312 6.703 1.00 96.69 87 TYR A O 1
ATOM 693 N N . LYS A 1 88 ? -1.753 2.511 8.346 1.00 93.69 88 LYS A N 1
ATOM 694 C CA . LYS A 1 88 ? -1.317 3.815 7.815 1.00 93.69 88 LYS A CA 1
ATOM 695 C C . LYS A 1 88 ? 0.204 3.938 7.786 1.00 93.69 88 LYS A C 1
ATOM 697 O O . LYS A 1 88 ? 0.738 4.456 6.808 1.00 93.69 88 LYS A O 1
ATOM 702 N N . ARG A 1 89 ? 0.899 3.458 8.825 1.00 97.06 89 ARG A N 1
ATOM 703 C CA . ARG A 1 89 ? 2.367 3.370 8.816 1.00 97.06 89 ARG A CA 1
ATOM 704 C C . ARG A 1 89 ? 2.846 2.452 7.697 1.00 97.06 89 ARG A C 1
ATOM 706 O O . ARG A 1 89 ? 3.653 2.884 6.884 1.00 97.06 89 ARG A O 1
ATOM 713 N N . ARG A 1 90 ? 2.256 1.259 7.569 1.00 96.56 90 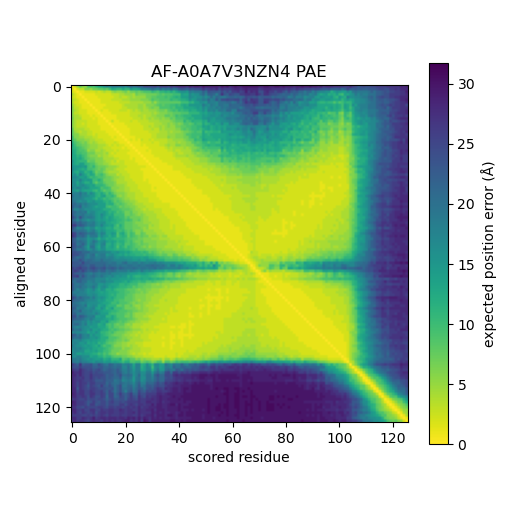ARG A N 1
ATOM 714 C CA . ARG A 1 90 ? 2.634 0.312 6.512 1.00 96.56 90 ARG A CA 1
ATOM 715 C C . ARG A 1 90 ? 2.405 0.857 5.098 1.00 96.56 90 ARG A C 1
ATOM 717 O O . ARG A 1 90 ? 3.214 0.607 4.217 1.00 96.56 90 ARG A O 1
ATOM 724 N N . VAL A 1 91 ? 1.330 1.618 4.875 1.00 95.81 91 VAL A N 1
ATOM 725 C CA . VAL A 1 91 ? 1.086 2.320 3.602 1.00 95.81 91 VAL A CA 1
ATOM 726 C C . VAL A 1 91 ? 2.249 3.252 3.270 1.00 95.81 91 VAL A C 1
ATOM 728 O O . VAL A 1 91 ? 2.783 3.163 2.169 1.00 95.81 91 VAL A O 1
ATOM 731 N N . ARG A 1 92 ? 2.673 4.089 4.227 1.00 96.31 92 ARG A N 1
ATOM 732 C CA . ARG A 1 92 ? 3.791 5.025 4.031 1.00 96.31 92 ARG A CA 1
ATOM 733 C C . ARG A 1 92 ? 5.101 4.298 3.749 1.00 96.31 92 ARG A C 1
ATOM 735 O O . ARG A 1 92 ? 5.797 4.667 2.816 1.00 96.31 92 ARG A O 1
ATOM 742 N N . GLU A 1 93 ? 5.395 3.237 4.498 1.00 97.19 93 GLU A N 1
ATOM 743 C CA . GLU A 1 93 ? 6.585 2.409 4.265 1.00 97.19 93 GLU A CA 1
ATOM 744 C C . GLU A 1 93 ? 6.607 1.845 2.837 1.00 97.19 93 GLU A C 1
ATOM 746 O O . GLU A 1 93 ? 7.614 1.952 2.147 1.00 97.19 93 GLU A O 1
ATOM 751 N N . ILE A 1 94 ? 5.487 1.299 2.348 1.00 95.56 94 ILE A N 1
ATOM 752 C CA . ILE A 1 94 ? 5.415 0.757 0.982 1.00 95.56 94 ILE A CA 1
ATOM 753 C C . ILE A 1 94 ? 5.567 1.870 -0.068 1.00 95.56 94 ILE A C 1
ATOM 755 O O . ILE A 1 94 ? 6.203 1.659 -1.101 1.00 95.56 94 ILE A O 1
ATOM 759 N N . GLU A 1 95 ? 4.999 3.055 0.167 1.00 95.19 95 GLU A N 1
ATOM 760 C CA . GLU A 1 95 ? 5.170 4.215 -0.718 1.00 95.19 95 GLU A CA 1
ATOM 761 C C . GLU A 1 95 ? 6.635 4.676 -0.778 1.00 95.19 95 GLU A C 1
ATOM 763 O O . GLU A 1 95 ? 7.152 4.934 -1.868 1.00 95.19 95 GLU A O 1
ATOM 768 N N . GLU A 1 96 ? 7.324 4.711 0.364 1.00 96.44 96 GLU A N 1
ATOM 769 C CA . GLU A 1 96 ? 8.755 5.016 0.460 1.00 96.44 96 GLU A CA 1
ATOM 770 C C . GLU A 1 96 ? 9.615 3.947 -0.229 1.00 96.44 96 GLU A C 1
ATOM 772 O O . GLU A 1 96 ? 10.525 4.292 -0.983 1.00 96.44 96 GLU A O 1
ATOM 777 N N . GLU A 1 97 ? 9.297 2.661 -0.053 1.00 94.38 97 GLU A N 1
ATOM 778 C CA . GLU A 1 97 ? 9.958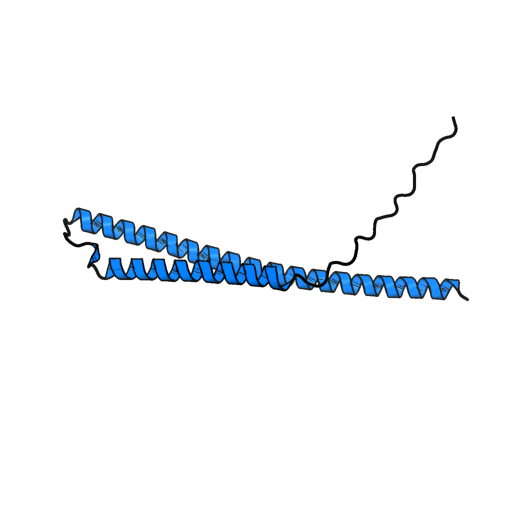 1.546 -0.743 1.00 94.38 97 GLU A CA 1
ATOM 779 C C . GLU A 1 97 ? 9.800 1.660 -2.274 1.00 94.38 97 GLU A C 1
ATOM 781 O O . GLU A 1 97 ? 10.767 1.480 -3.017 1.00 94.38 97 GLU A O 1
ATOM 786 N N . ILE A 1 98 ? 8.605 2.009 -2.772 1.00 93.44 98 ILE A N 1
ATOM 787 C CA . ILE A 1 98 ? 8.368 2.252 -4.207 1.00 93.44 98 ILE A CA 1
ATOM 788 C C . ILE A 1 98 ? 9.210 3.430 -4.706 1.00 93.44 98 ILE A C 1
ATOM 790 O O . ILE A 1 98 ? 9.777 3.366 -5.799 1.00 93.44 98 ILE A O 1
ATOM 794 N N . GLU A 1 99 ? 9.278 4.515 -3.937 1.00 93.19 99 GLU A N 1
ATOM 795 C CA . GLU A 1 99 ? 10.049 5.699 -4.307 1.00 93.19 99 GLU A CA 1
ATOM 796 C C . GLU A 1 99 ? 11.561 5.431 -4.285 1.00 93.19 99 GLU A C 1
ATOM 798 O O . GLU A 1 99 ? 12.282 5.918 -5.157 1.00 93.19 99 GLU A O 1
ATOM 803 N N . ALA A 1 100 ? 12.044 4.605 -3.355 1.00 93.38 100 ALA A N 1
ATOM 804 C CA . ALA A 1 100 ? 13.429 4.148 -3.319 1.00 93.38 100 ALA A CA 1
ATOM 805 C C . ALA A 1 100 ? 13.787 3.346 -4.581 1.00 93.38 100 ALA A C 1
ATOM 807 O O . ALA A 1 100 ? 14.761 3.685 -5.251 1.00 93.38 100 ALA A O 1
ATOM 808 N N . ILE A 1 101 ? 12.944 2.379 -4.978 1.00 89.56 101 ILE A N 1
ATOM 809 C CA . ILE A 1 101 ? 13.139 1.586 -6.209 1.00 89.56 101 ILE A CA 1
ATOM 810 C C . ILE A 1 101 ? 13.170 2.492 -7.450 1.00 89.56 101 ILE A C 1
ATOM 812 O O . ILE A 1 101 ? 13.933 2.260 -8.387 1.00 89.56 101 ILE A O 1
ATOM 816 N N . LYS A 1 102 ? 12.357 3.555 -7.484 1.00 87.75 102 LYS A N 1
ATOM 817 C CA . LYS A 1 102 ? 12.393 4.530 -8.585 1.00 87.75 102 LYS A CA 1
ATOM 818 C C . LYS A 1 102 ? 13.685 5.353 -8.603 1.00 87.75 102 LYS A C 1
ATOM 820 O O . LYS A 1 102 ? 14.193 5.617 -9.691 1.00 87.75 102 LYS A O 1
ATOM 825 N N . LYS A 1 103 ? 14.184 5.772 -7.432 1.00 86.38 103 LYS A N 1
ATOM 826 C CA . LYS A 1 103 ? 15.350 6.663 -7.261 1.00 86.38 103 LYS A CA 1
ATOM 827 C C . LYS A 1 103 ? 16.705 5.987 -7.428 1.00 86.38 103 LYS A C 1
ATOM 829 O O . LYS A 1 103 ? 17.655 6.691 -7.762 1.00 86.38 103 LYS A O 1
ATOM 834 N N . GLU A 1 104 ? 16.788 4.673 -7.238 1.00 78.75 104 GLU A N 1
ATOM 835 C CA . GLU A 1 104 ? 18.012 3.869 -7.408 1.00 78.75 104 GLU A CA 1
ATOM 836 C C . GLU A 1 104 ? 18.648 4.012 -8.8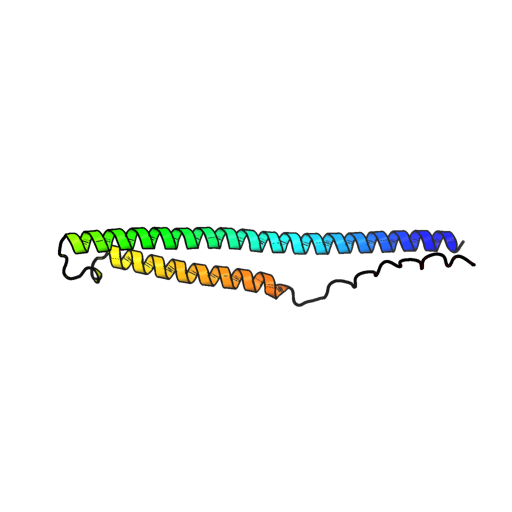12 1.00 78.75 104 GLU A C 1
ATOM 838 O O . GLU A 1 104 ? 19.788 3.625 -9.024 1.00 78.75 104 GLU A O 1
ATOM 843 N N . GLU A 1 105 ? 17.958 4.657 -9.758 1.00 60.66 105 GLU A N 1
ATOM 844 C CA . GLU A 1 105 ? 18.316 4.700 -11.176 1.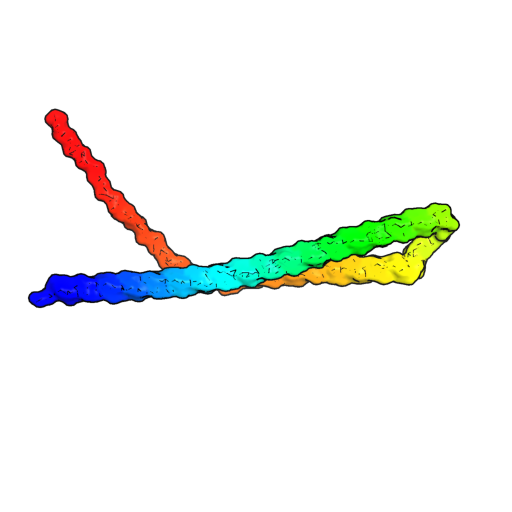00 60.66 105 GLU A CA 1
ATOM 845 C C . GLU A 1 105 ? 18.584 6.107 -11.750 1.00 60.66 105 GLU A C 1
ATOM 847 O O . GLU A 1 105 ? 18.555 6.312 -12.961 1.00 60.66 105 GLU A O 1
ATOM 852 N N . LYS A 1 106 ? 18.912 7.117 -10.932 1.00 53.00 106 LYS A N 1
ATOM 853 C CA . LYS A 1 106 ? 19.493 8.373 -11.467 1.00 53.00 106 LYS A CA 1
ATOM 854 C C . LYS A 1 106 ? 20.973 8.229 -11.898 1.00 53.00 106 LYS A C 1
ATOM 856 O O . LYS A 1 106 ? 21.744 9.177 -11.772 1.00 53.00 106 LYS A O 1
ATOM 861 N N . GLY A 1 107 ? 21.370 7.082 -12.451 1.00 38.62 107 GLY A N 1
ATOM 862 C CA . GLY A 1 107 ? 22.645 6.911 -13.154 1.00 38.62 107 GLY A CA 1
ATOM 863 C C . GLY A 1 107 ? 22.840 5.509 -13.754 1.00 38.62 107 GLY A C 1
ATOM 864 O O . GLY A 1 107 ? 22.312 4.558 -13.186 1.00 38.62 107 GLY A O 1
ATOM 865 N N . PRO A 1 108 ? 23.638 5.349 -14.834 1.00 44.75 108 PRO A N 1
ATOM 866 C CA . PRO A 1 108 ? 23.934 6.277 -15.925 1.00 44.75 108 PRO A CA 1
ATOM 867 C C . PRO A 1 108 ? 22.894 6.178 -17.059 1.00 44.75 108 PRO A C 1
ATOM 869 O O . PRO A 1 108 ? 22.186 5.189 -17.215 1.00 44.75 108 PRO A O 1
ATOM 872 N N . ALA A 1 109 ? 22.807 7.263 -17.824 1.00 47.88 109 ALA A N 1
ATOM 873 C CA . ALA A 1 109 ? 21.825 7.529 -18.864 1.00 47.88 109 ALA A CA 1
ATOM 874 C C . ALA A 1 109 ? 21.718 6.440 -19.942 1.00 47.88 109 ALA A C 1
ATOM 876 O O . ALA A 1 109 ? 22.713 5.860 -20.373 1.00 47.88 109 ALA A O 1
ATOM 877 N N . ALA A 1 110 ? 20.488 6.269 -20.428 1.00 47.00 110 ALA A N 1
ATOM 878 C CA . ALA A 1 110 ? 20.175 5.591 -21.674 1.00 47.00 110 ALA A CA 1
ATOM 879 C C . ALA A 1 110 ? 21.141 6.020 -22.803 1.00 47.00 110 ALA A C 1
ATOM 881 O O . ALA A 1 110 ? 21.407 7.221 -22.940 1.00 47.00 110 ALA A O 1
ATOM 882 N N . PRO A 1 111 ? 21.653 5.085 -23.626 1.00 51.44 111 PRO A N 1
ATOM 883 C CA . PRO A 1 111 ? 22.398 5.453 -24.819 1.00 51.44 111 PRO A CA 1
ATOM 884 C C . PRO A 1 111 ? 21.512 6.290 -25.762 1.00 51.44 111 PRO A C 1
ATOM 886 O O . PRO A 1 111 ? 20.288 6.111 -25.789 1.00 51.44 111 PRO A O 1
ATOM 889 N N . PRO A 1 112 ? 22.109 7.236 -26.510 1.00 46.06 112 PRO A N 1
ATOM 890 C CA . PRO A 1 112 ? 21.377 8.155 -27.371 1.00 46.06 112 PRO A CA 1
ATOM 891 C C . PRO A 1 112 ? 20.554 7.375 -28.397 1.00 46.06 112 PRO A C 1
ATOM 893 O O . PRO A 1 112 ? 21.048 6.441 -29.029 1.00 46.06 112 PRO A O 1
ATOM 896 N N . SER A 1 113 ? 19.296 7.782 -28.574 1.00 40.47 113 SER A N 1
ATOM 897 C CA . SER A 1 113 ? 18.462 7.343 -29.684 1.00 40.47 113 SER A CA 1
ATOM 898 C C . SER A 1 113 ? 19.228 7.548 -30.988 1.00 40.47 113 SER A C 1
ATOM 900 O O . SER A 1 113 ? 19.563 8.670 -31.369 1.00 40.47 113 SER A O 1
ATOM 902 N N . ILE A 1 114 ? 19.530 6.448 -31.673 1.00 40.78 114 ILE A N 1
ATOM 903 C CA . ILE A 1 114 ? 20.059 6.492 -33.030 1.00 40.78 114 ILE A CA 1
ATOM 904 C C . ILE A 1 114 ? 18.934 7.072 -33.890 1.00 40.78 114 ILE A C 1
ATOM 906 O O . ILE A 1 114 ? 17.956 6.397 -34.201 1.00 40.78 114 ILE A O 1
ATOM 910 N N . SER A 1 115 ? 19.043 8.367 -34.185 1.00 40.12 115 SER A N 1
ATOM 911 C CA . SER A 1 115 ? 18.191 9.089 -35.121 1.00 40.12 115 SER A CA 1
ATOM 912 C C . SER A 1 115 ? 18.265 8.387 -36.471 1.00 40.12 115 SER A C 1
ATOM 914 O O . SER A 1 115 ? 19.277 8.475 -37.164 1.00 40.12 115 SER A O 1
ATOM 916 N N . SER A 1 116 ? 17.194 7.682 -36.827 1.00 42.97 116 SER A N 1
ATOM 917 C CA . SER A 1 116 ? 16.983 7.109 -38.149 1.00 42.97 116 SER A CA 1
ATOM 918 C C . SER A 1 116 ? 17.231 8.182 -39.206 1.00 42.97 116 SER A C 1
ATOM 920 O O . SER A 1 116 ? 16.542 9.200 -39.248 1.00 42.97 116 SER A O 1
ATOM 922 N N . SER A 1 117 ? 18.241 7.972 -40.042 1.00 44.00 117 SER A N 1
ATOM 923 C CA . SER A 1 117 ? 18.473 8.760 -41.244 1.00 44.00 117 SER A CA 1
ATOM 924 C C . SER A 1 117 ? 17.315 8.525 -42.213 1.00 44.00 117 SER A C 1
ATOM 926 O O . SER A 1 117 ? 17.276 7.502 -42.897 1.00 44.00 117 SER A O 1
ATOM 928 N N . GLU A 1 118 ? 16.362 9.446 -42.258 1.00 37.81 118 GLU A N 1
ATOM 929 C CA . GLU A 1 118 ? 15.389 9.527 -43.343 1.00 37.81 118 GLU A CA 1
ATOM 930 C C . GLU A 1 118 ? 16.097 10.136 -44.571 1.00 37.81 118 GLU A C 1
ATOM 932 O O . GLU A 1 118 ? 16.620 11.252 -44.477 1.00 37.81 118 GLU A O 1
ATOM 937 N N . PRO A 1 119 ? 16.220 9.417 -45.705 1.00 52.25 119 PRO A N 1
ATOM 938 C CA . PRO A 1 119 ? 16.800 10.002 -46.905 1.00 52.25 119 PRO A CA 1
ATOM 939 C C . PRO A 1 119 ? 15.835 11.052 -47.484 1.00 52.25 119 PRO A C 1
ATOM 941 O O . PRO A 1 119 ? 14.625 10.815 -47.507 1.00 52.25 119 PRO A O 1
ATOM 944 N N . PRO A 1 120 ? 16.336 12.211 -47.953 1.00 55.41 120 PRO A N 1
ATOM 945 C CA . PRO A 1 120 ? 15.479 13.282 -48.445 1.00 55.41 120 PRO A CA 1
ATOM 946 C C . PRO A 1 120 ? 14.669 12.829 -49.672 1.00 55.41 120 PRO A C 1
ATOM 948 O O . PRO A 1 120 ? 15.179 12.063 -50.497 1.00 55.41 120 PRO A O 1
ATOM 951 N N . PRO A 1 121 ? 13.416 13.301 -49.817 1.00 58.19 121 PRO A N 1
ATOM 952 C CA . PRO A 1 121 ? 12.546 12.891 -50.911 1.00 58.19 121 PRO A CA 1
ATOM 953 C C . PRO A 1 121 ? 13.109 13.346 -52.268 1.00 58.19 121 PRO A C 1
ATOM 955 O O . PRO A 1 121 ? 13.745 14.403 -52.350 1.00 58.19 121 PRO A O 1
ATOM 958 N N . PRO A 1 122 ? 12.877 12.575 -53.348 1.00 58.38 122 PRO A N 1
ATOM 959 C CA . PRO A 1 122 ? 13.383 12.911 -54.671 1.00 58.38 122 PRO A CA 1
ATOM 960 C C . PRO A 1 122 ? 12.790 14.241 -55.149 1.00 58.38 122 PRO A C 1
ATOM 962 O O . PRO A 1 122 ? 11.573 14.394 -55.262 1.00 58.38 122 PRO A O 1
ATOM 965 N N . GLN A 1 123 ? 13.663 15.207 -55.437 1.00 56.81 123 GLN A N 1
ATOM 966 C CA . GLN A 1 123 ? 13.277 16.436 -56.123 1.00 56.81 123 GLN A CA 1
ATOM 967 C C . GLN A 1 123 ? 12.986 16.093 -57.584 1.00 56.81 123 GLN A C 1
ATOM 969 O O . GLN A 1 123 ? 13.873 15.666 -58.321 1.00 56.81 123 GLN A O 1
ATOM 974 N N . ASN A 1 124 ? 11.728 16.245 -57.982 1.00 59.19 124 ASN A N 1
ATOM 975 C CA . ASN A 1 124 ? 11.302 16.041 -59.358 1.00 59.19 124 ASN A CA 1
ATOM 976 C C . ASN A 1 124 ? 11.706 17.278 -60.186 1.00 59.19 124 ASN A C 1
ATOM 978 O O . ASN A 1 124 ? 11.371 18.390 -59.764 1.00 59.19 124 ASN A O 1
ATOM 982 N N . PRO A 1 125 ? 12.413 17.142 -61.322 1.00 63.50 125 PRO A N 1
ATOM 983 C CA . PRO A 1 125 ? 12.661 18.276 -62.199 1.00 63.50 125 PRO A CA 1
ATOM 984 C C . PRO A 1 125 ? 11.355 18.620 -62.929 1.00 63.50 125 PRO A C 1
ATOM 986 O O . PRO A 1 125 ? 10.695 17.734 -63.474 1.00 63.50 125 PRO A O 1
ATOM 989 N N . GLY A 1 126 ? 10.962 19.893 -62.855 1.00 52.41 126 GLY A N 1
ATOM 990 C CA . GLY A 1 126 ? 9.829 20.445 -63.604 1.00 52.41 126 GLY A CA 1
ATOM 991 C C . GLY A 1 126 ? 10.097 20.552 -65.098 1.00 52.41 126 GLY A C 1
ATOM 992 O O . GLY A 1 126 ? 11.285 20.531 -65.494 1.00 52.41 126 GLY A O 1
#

Foldseek 3Di:
DPPVVVVVVVVVVVVVVVVVVVVVVVVVVVLVVVLVVLVVVLVVLVVVLVVLVVVLVVQVVVCVVVVPPCSPVDPSNVVSVVSNVVSVVVNVVSVVVSVCSVPVPPDDDDDDDPPPDDDDDDDDDD

pLDDT: mean 84.63, std 17.11, 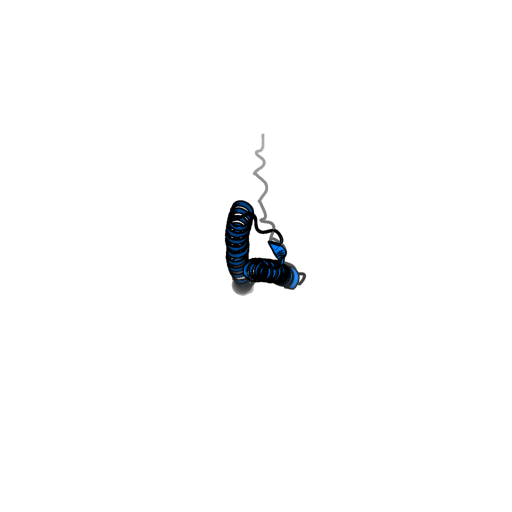range [37.81, 97.62]

Mean predicted aligned error: 12.06 Å